Protein AF-A0A0B8PE26-F1 (afdb_monomer_lite)

Structure (mmCIF, N/CA/C/O backbone):
data_AF-A0A0B8PE26-F1
#
_entry.id   AF-A0A0B8PE26-F1
#
loop_
_atom_site.group_PDB
_atom_site.id
_atom_site.type_symbol
_atom_site.label_atom_id
_atom_site.label_alt_id
_atom_site.label_comp_id
_atom_site.label_asym_id
_atom_site.label_entity_id
_atom_site.label_seq_id
_atom_site.pdbx_PDB_ins_code
_atom_site.Cartn_x
_atom_site.Cartn_y
_atom_site.Cartn_z
_atom_site.occupancy
_atom_site.B_iso_or_equiv
_atom_site.auth_seq_id
_atom_site.auth_comp_id
_atom_site.auth_asym_id
_atom_site.auth_atom_id
_atom_site.pdbx_PDB_model_num
ATOM 1 N N . MET A 1 1 ? 0.295 -10.774 11.334 1.00 37.47 1 MET A N 1
ATOM 2 C CA . MET A 1 1 ? -0.210 -10.475 9.974 1.00 37.47 1 MET A CA 1
ATOM 3 C C . MET A 1 1 ? 0.026 -9.017 9.559 1.00 37.47 1 MET A C 1
ATOM 5 O O . MET A 1 1 ? 0.666 -8.807 8.541 1.00 37.47 1 MET A O 1
ATOM 9 N N . ALA A 1 2 ? -0.403 -8.013 10.343 1.00 40.78 2 ALA A N 1
ATOM 10 C CA . ALA A 1 2 ? -0.316 -6.591 9.957 1.00 40.78 2 ALA A CA 1
ATOM 11 C C . ALA A 1 2 ? 1.105 -6.080 9.627 1.00 40.78 2 ALA A C 1
ATOM 13 O O . ALA A 1 2 ? 1.274 -5.349 8.658 1.00 40.78 2 ALA A O 1
ATOM 14 N N . ALA A 1 3 ? 2.133 -6.503 10.375 1.00 38.72 3 ALA A N 1
ATOM 15 C CA . ALA A 1 3 ? 3.520 -6.103 10.101 1.00 38.72 3 ALA A CA 1
ATOM 16 C C . ALA A 1 3 ? 4.079 -6.706 8.795 1.00 38.72 3 ALA A C 1
ATOM 18 O O . ALA A 1 3 ? 4.801 -6.031 8.072 1.00 38.72 3 ALA A O 1
ATOM 19 N N . ALA A 1 4 ? 3.698 -7.943 8.457 1.00 42.78 4 ALA A N 1
ATOM 20 C CA . ALA A 1 4 ? 4.126 -8.605 7.222 1.00 42.78 4 ALA A CA 1
ATOM 21 C C . ALA A 1 4 ? 3.428 -8.021 5.980 1.00 42.78 4 ALA A C 1
ATOM 23 O O . ALA A 1 4 ? 4.049 -7.890 4.935 1.00 42.78 4 ALA A O 1
ATOM 24 N N . ALA A 1 5 ? 2.167 -7.593 6.108 1.00 49.47 5 ALA A N 1
ATOM 25 C CA . ALA A 1 5 ? 1.453 -6.890 5.038 1.00 49.47 5 ALA A CA 1
ATOM 26 C C . ALA A 1 5 ? 2.001 -5.472 4.775 1.00 49.47 5 ALA A C 1
ATOM 28 O O . ALA A 1 5 ? 1.806 -4.931 3.691 1.00 49.47 5 ALA A O 1
ATOM 29 N N . ALA A 1 6 ? 2.688 -4.870 5.754 1.00 46.31 6 ALA A N 1
ATOM 30 C CA . ALA A 1 6 ? 3.278 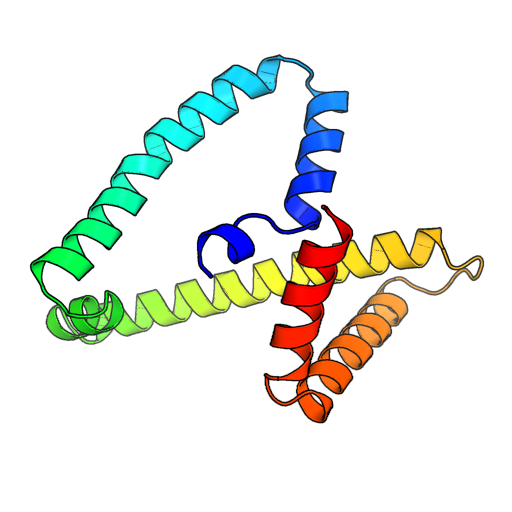-3.537 5.633 1.00 46.31 6 ALA A CA 1
ATOM 31 C C . ALA A 1 6 ? 4.650 -3.530 4.928 1.00 46.31 6 ALA A C 1
ATOM 33 O O . ALA A 1 6 ? 5.082 -2.475 4.467 1.00 46.31 6 ALA A O 1
ATOM 34 N N . VAL A 1 7 ? 5.323 -4.683 4.821 1.00 51.09 7 VAL A N 1
ATOM 35 C CA . VAL A 1 7 ? 6.623 -4.831 4.146 1.00 51.09 7 VAL A CA 1
ATOM 36 C C . VAL A 1 7 ? 6.431 -5.663 2.877 1.00 51.09 7 VAL A C 1
ATOM 38 O O . VAL A 1 7 ? 6.677 -6.864 2.845 1.00 51.09 7 VAL A O 1
ATOM 41 N N . GLY A 1 8 ? 5.939 -5.018 1.818 1.00 58.16 8 GLY A N 1
ATOM 42 C CA . GLY A 1 8 ? 5.870 -5.613 0.480 1.00 58.16 8 GLY A CA 1
ATOM 43 C C . GLY A 1 8 ? 7.197 -5.483 -0.277 1.00 58.16 8 GLY A C 1
ATOM 44 O O . GLY A 1 8 ? 7.914 -4.495 -0.113 1.00 58.16 8 GLY A O 1
ATOM 45 N N . GLY A 1 9 ? 7.510 -6.436 -1.163 1.00 60.75 9 GLY A N 1
ATOM 46 C CA . GLY A 1 9 ? 8.722 -6.392 -2.001 1.00 60.75 9 GLY A CA 1
ATOM 47 C C . GLY A 1 9 ? 8.830 -5.136 -2.884 1.00 60.75 9 GLY A C 1
ATOM 48 O O . GLY A 1 9 ? 9.930 -4.648 -3.134 1.00 60.75 9 GLY A O 1
ATOM 49 N N . SER A 1 10 ? 7.695 -4.547 -3.273 1.00 69.88 10 SER A N 1
ATOM 50 C CA . SER A 1 10 ? 7.633 -3.265 -3.988 1.00 69.88 10 SER A CA 1
ATOM 51 C C . SER A 1 10 ? 8.190 -2.099 -3.164 1.00 69.88 10 SER A C 1
ATOM 53 O O . SER A 1 10 ? 8.919 -1.265 -3.696 1.00 69.88 10 SER A O 1
ATOM 55 N N . HIS A 1 11 ? 7.913 -2.058 -1.857 1.00 71.94 11 HIS A N 1
ATOM 56 C CA . HIS A 1 11 ? 8.445 -1.032 -0.958 1.00 71.94 11 HIS A CA 1
ATOM 57 C C . HIS A 1 11 ? 9.953 -1.176 -0.754 1.00 71.94 11 HIS A C 1
ATOM 59 O O . HIS A 1 11 ? 10.644 -0.165 -0.658 1.00 71.94 11 HIS A O 1
ATOM 65 N N . LEU A 1 12 ? 10.474 -2.407 -0.741 1.00 67.62 12 LEU A N 1
ATOM 66 C CA . LEU A 1 12 ? 11.911 -2.657 -0.619 1.00 67.62 12 LEU A CA 1
ATOM 67 C C . LEU A 1 12 ? 12.674 -2.146 -1.846 1.00 67.62 12 LEU A C 1
ATOM 69 O O . LEU A 1 12 ? 13.624 -1.383 -1.693 1.00 67.62 12 LEU A O 1
ATOM 73 N N . VAL A 1 13 ? 12.223 -2.481 -3.059 1.00 71.31 13 VAL A N 1
ATOM 74 C CA . VAL A 1 13 ? 12.878 -2.015 -4.296 1.00 71.31 13 VAL A CA 1
ATOM 75 C C . VAL A 1 13 ? 12.689 -0.511 -4.515 1.00 71.31 13 VAL A C 1
ATOM 77 O O . VAL A 1 13 ? 13.609 0.175 -4.959 1.00 71.31 13 VAL A O 1
ATOM 80 N N . ALA A 1 14 ? 11.528 0.043 -4.155 1.00 74.38 14 ALA A N 1
ATOM 81 C CA . ALA A 1 14 ? 11.327 1.489 -4.180 1.00 74.38 14 ALA A CA 1
ATOM 82 C C . ALA A 1 14 ? 12.245 2.212 -3.177 1.00 74.38 14 ALA A C 1
ATOM 84 O O . ALA A 1 14 ? 12.811 3.250 -3.515 1.00 74.38 14 ALA A O 1
ATOM 85 N N . SER A 1 15 ? 12.441 1.655 -1.976 1.00 71.50 15 SER A N 1
ATOM 86 C CA . SER A 1 15 ? 13.312 2.234 -0.948 1.00 71.50 15 SER A CA 1
ATOM 87 C C . SER A 1 15 ? 14.787 2.202 -1.349 1.00 71.50 15 SER A C 1
ATOM 89 O O . SER A 1 15 ? 15.492 3.181 -1.112 1.00 71.50 15 SER A O 1
ATOM 91 N N . THR A 1 16 ? 15.270 1.125 -1.978 1.00 79.31 16 THR A N 1
ATOM 92 C CA . THR A 1 16 ? 16.664 1.050 -2.453 1.00 79.31 16 THR A CA 1
ATOM 93 C C . THR A 1 16 ? 16.908 1.989 -3.629 1.00 79.31 16 THR A C 1
ATOM 95 O O . THR A 1 16 ? 17.901 2.715 -3.633 1.00 79.31 16 THR A O 1
ATOM 98 N N . LYS A 1 17 ? 15.971 2.063 -4.586 1.00 77.94 17 LYS A N 1
ATOM 99 C CA . LYS A 1 17 ? 16.030 3.031 -5.690 1.00 77.94 17 LYS A CA 1
ATOM 100 C C . LYS A 1 17 ? 16.022 4.472 -5.173 1.00 77.94 17 LYS A C 1
ATOM 102 O O . LYS A 1 17 ? 16.821 5.286 -5.623 1.00 77.94 17 LYS A O 1
ATOM 107 N N . ALA A 1 18 ? 15.150 4.791 -4.218 1.00 77.12 18 ALA A N 1
ATOM 108 C CA . ALA A 1 18 ? 15.089 6.124 -3.629 1.00 77.12 18 ALA A CA 1
ATOM 109 C C . ALA A 1 18 ? 16.363 6.462 -2.833 1.00 77.12 18 ALA A C 1
ATOM 111 O O . ALA A 1 18 ? 16.858 7.579 -2.941 1.00 77.12 18 ALA A O 1
ATOM 112 N N . GLY A 1 19 ? 16.942 5.498 -2.109 1.00 79.06 19 GLY A N 1
ATOM 113 C CA . GLY A 1 19 ? 18.231 5.664 -1.432 1.00 79.06 19 GLY A CA 1
ATOM 114 C C . GLY A 1 19 ? 19.399 5.895 -2.399 1.00 79.06 19 GLY A C 1
ATOM 115 O O . GLY A 1 19 ? 20.267 6.710 -2.113 1.00 79.06 19 GLY A O 1
ATOM 116 N N . ALA A 1 20 ? 19.398 5.251 -3.570 1.00 80.94 20 ALA A N 1
ATOM 117 C CA . ALA A 1 20 ? 20.416 5.475 -4.598 1.00 80.94 20 ALA A CA 1
ATOM 118 C C . ALA A 1 20 ? 20.290 6.852 -5.279 1.00 80.94 20 ALA A C 1
ATOM 120 O O . ALA A 1 20 ? 21.301 7.466 -5.603 1.00 80.94 20 ALA A O 1
ATOM 121 N N . ILE A 1 21 ? 19.062 7.341 -5.491 1.00 83.62 21 ILE A N 1
ATOM 122 C CA . ILE A 1 21 ? 18.806 8.618 -6.182 1.00 83.62 21 ILE A CA 1
ATOM 123 C C . ILE A 1 21 ? 18.955 9.823 -5.240 1.00 83.62 21 ILE A C 1
ATOM 125 O O . ILE A 1 21 ? 19.500 10.846 -5.640 1.00 83.62 21 ILE A O 1
ATOM 129 N N . TYR A 1 22 ? 18.471 9.718 -3.999 1.00 80.12 22 TYR A N 1
ATOM 130 C CA . TYR A 1 22 ? 18.368 10.843 -3.057 1.00 80.12 22 TYR A CA 1
ATOM 131 C C . TYR A 1 22 ? 19.305 10.727 -1.841 1.00 80.12 22 TYR A C 1
ATOM 133 O O . TYR A 1 22 ? 19.359 11.633 -1.004 1.00 80.12 22 TYR A O 1
ATOM 141 N N . GLY A 1 23 ? 20.038 9.617 -1.704 1.00 82.44 23 GLY A N 1
ATOM 142 C CA . GLY A 1 23 ? 20.994 9.403 -0.619 1.00 82.44 23 GLY A CA 1
ATOM 143 C C . GLY A 1 23 ? 20.376 9.575 0.772 1.00 82.44 23 GLY A C 1
ATOM 144 O O . GLY A 1 23 ? 19.301 9.058 1.079 1.00 82.44 23 GLY A O 1
ATOM 145 N N . TRP A 1 24 ? 21.059 10.343 1.623 1.00 81.06 24 TRP A N 1
ATOM 146 C CA . TRP A 1 24 ? 20.665 10.593 3.014 1.00 81.06 24 TRP A CA 1
ATOM 147 C C . TRP A 1 24 ? 19.576 11.656 3.191 1.00 81.06 24 TRP A C 1
ATOM 149 O O . TRP A 1 24 ? 19.025 11.784 4.284 1.00 81.06 24 TRP A O 1
ATOM 159 N N . GLN A 1 25 ? 19.216 12.399 2.140 1.00 80.38 25 GLN A N 1
ATOM 160 C CA . GLN A 1 25 ? 18.205 13.461 2.231 1.00 80.38 25 GLN A CA 1
ATOM 161 C C . GLN A 1 25 ? 16.823 12.902 2.599 1.00 80.38 25 GLN A C 1
ATOM 163 O O . GLN A 1 25 ? 16.050 13.546 3.307 1.00 80.38 25 GLN A O 1
ATOM 168 N N . LEU A 1 26 ? 16.530 11.666 2.182 1.00 79.56 26 LEU A N 1
ATOM 169 C CA . LEU A 1 26 ? 15.276 10.996 2.511 1.00 79.56 26 LEU A CA 1
ATOM 170 C C . LEU A 1 26 ? 15.199 10.518 3.968 1.00 79.56 26 LEU A C 1
ATOM 172 O O . LEU A 1 26 ? 14.096 10.279 4.449 1.00 79.56 26 LEU A O 1
ATOM 176 N N . ALA A 1 27 ? 16.317 10.389 4.691 1.00 82.50 27 ALA A N 1
ATOM 177 C CA . ALA A 1 27 ? 16.315 9.839 6.050 1.00 82.50 27 ALA A CA 1
ATOM 178 C C . ALA A 1 27 ? 15.495 10.706 7.022 1.00 82.50 27 ALA A C 1
ATOM 180 O O . ALA A 1 27 ? 14.651 10.195 7.762 1.00 82.50 27 ALA A O 1
ATOM 181 N N . ALA A 1 28 ? 15.678 12.029 6.961 1.00 83.88 28 ALA A N 1
ATOM 182 C CA . ALA A 1 28 ? 14.899 12.975 7.757 1.00 83.88 28 ALA A CA 1
ATOM 183 C C . ALA A 1 28 ? 13.409 12.956 7.373 1.00 83.88 28 ALA A C 1
ATOM 185 O O . ALA A 1 28 ? 12.539 12.965 8.245 1.00 83.88 28 ALA A O 1
ATOM 186 N N . LEU A 1 29 ? 13.105 12.856 6.073 1.00 85.88 29 LEU A N 1
ATOM 187 C CA . LEU A 1 29 ? 11.732 12.764 5.576 1.00 85.88 29 LEU A CA 1
ATOM 188 C C . LEU A 1 29 ? 11.045 11.470 6.039 1.00 85.88 29 LEU A C 1
ATOM 190 O O . LEU A 1 29 ? 9.892 11.507 6.458 1.00 85.88 29 LEU A O 1
ATOM 194 N N . ILE A 1 30 ? 11.750 10.335 6.021 1.00 84.12 30 ILE A N 1
ATOM 195 C CA . ILE A 1 30 ? 11.242 9.046 6.510 1.00 84.12 30 ILE A CA 1
ATOM 196 C C . ILE A 1 30 ? 10.904 9.139 8.001 1.00 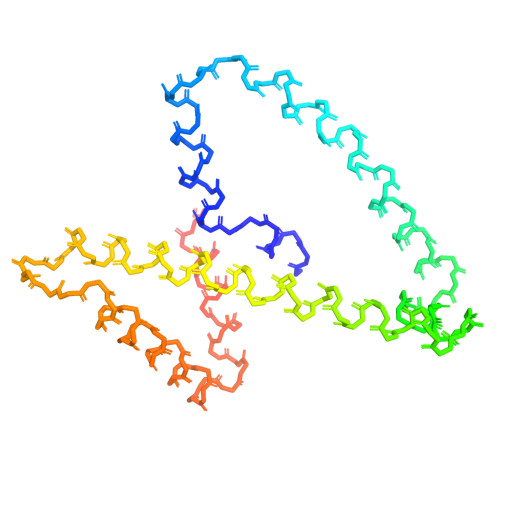84.12 30 ILE A C 1
ATOM 198 O O . ILE A 1 30 ? 9.827 8.692 8.401 1.00 84.12 30 ILE A O 1
ATOM 202 N N . LEU A 1 31 ? 11.778 9.732 8.822 1.00 85.75 31 LEU A N 1
ATOM 203 C CA . LEU A 1 31 ? 11.505 9.942 10.249 1.00 85.75 31 LEU A CA 1
ATOM 204 C C . LEU A 1 31 ? 10.267 10.816 10.463 1.00 85.75 31 LEU A C 1
ATOM 206 O O . LEU A 1 31 ? 9.386 10.457 11.243 1.00 85.75 31 LEU A O 1
ATOM 210 N N . LEU A 1 32 ? 10.165 11.920 9.725 1.00 86.69 32 LEU A N 1
ATOM 211 C CA . LEU A 1 32 ? 9.050 12.859 9.820 1.00 86.69 32 LEU A CA 1
ATOM 212 C C . LEU A 1 32 ? 7.719 12.216 9.398 1.00 86.69 32 LEU A C 1
ATOM 214 O O . LEU A 1 32 ? 6.721 12.326 10.109 1.00 86.69 32 LEU A O 1
ATOM 218 N N . VAL A 1 33 ? 7.701 11.469 8.292 1.00 86.44 33 VAL A N 1
ATOM 219 C CA . VAL A 1 33 ? 6.511 10.732 7.839 1.00 86.44 33 VAL A CA 1
ATOM 220 C C . VAL A 1 33 ? 6.100 9.672 8.860 1.00 86.44 33 VAL A C 1
ATOM 222 O O . VAL A 1 33 ? 4.912 9.537 9.147 1.00 86.44 33 VAL A O 1
ATOM 225 N N . ASN A 1 34 ? 7.052 8.941 9.450 1.00 84.38 34 ASN A N 1
ATOM 226 C CA . ASN A 1 34 ? 6.741 7.962 10.493 1.00 84.38 34 ASN A CA 1
ATOM 227 C C . ASN A 1 34 ? 6.181 8.629 11.755 1.00 84.38 34 ASN A C 1
ATOM 229 O O . ASN A 1 34 ? 5.216 8.117 12.324 1.00 84.38 34 ASN A O 1
ATOM 233 N N . LEU A 1 35 ? 6.716 9.789 12.148 1.00 87.69 35 LEU A N 1
ATOM 234 C CA . LEU A 1 35 ? 6.225 10.558 13.291 1.00 87.69 35 LEU A CA 1
ATOM 235 C C . LEU A 1 35 ? 4.773 11.008 13.089 1.00 87.69 35 LEU A C 1
ATOM 237 O O . LEU A 1 35 ? 3.952 10.822 13.983 1.00 87.69 35 LEU A O 1
ATOM 241 N N . PHE A 1 36 ? 4.433 11.530 11.907 1.00 86.12 36 PHE A N 1
ATOM 242 C CA . PHE A 1 36 ? 3.058 11.936 11.597 1.00 86.12 36 PHE A CA 1
ATOM 243 C C . PHE A 1 36 ? 2.108 10.759 11.401 1.00 86.12 36 PHE A C 1
ATOM 245 O O . PHE A 1 36 ? 0.925 10.868 11.707 1.00 86.12 36 PHE A O 1
ATOM 252 N N . LYS A 1 37 ? 2.605 9.618 10.922 1.00 81.94 37 LYS A N 1
ATOM 253 C CA . LYS A 1 37 ? 1.803 8.411 10.711 1.00 81.94 37 LYS A CA 1
ATOM 254 C C . LYS A 1 37 ? 1.448 7.730 12.033 1.00 81.94 37 LYS A C 1
ATOM 256 O O . LYS A 1 37 ? 0.315 7.286 12.211 1.00 81.94 37 LYS A O 1
ATOM 261 N N . TYR A 1 38 ? 2.388 7.680 12.973 1.00 84.88 38 TYR A N 1
ATOM 262 C CA . TYR A 1 38 ? 2.232 7.014 14.265 1.00 84.88 38 TYR A CA 1
ATOM 263 C C . TYR A 1 38 ? 0.941 7.354 15.042 1.00 84.88 38 TYR A C 1
ATOM 265 O O . TYR A 1 38 ? 0.269 6.410 15.465 1.00 84.88 38 TYR A O 1
ATOM 273 N N . PRO A 1 39 ? 0.519 8.625 15.220 1.00 83.31 39 PRO A N 1
A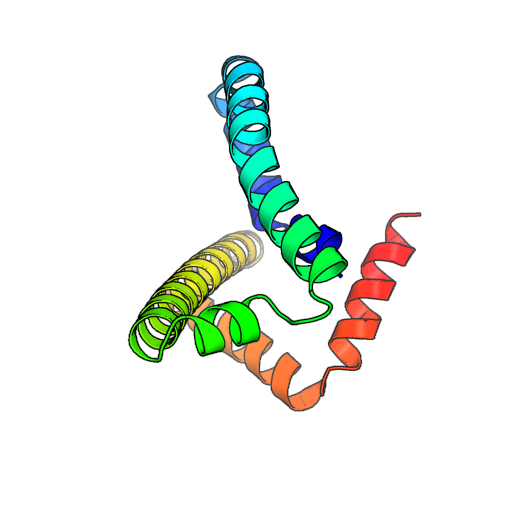TOM 274 C CA . PRO A 1 39 ? -0.702 8.944 15.962 1.00 83.31 39 PRO A CA 1
ATOM 275 C C . PRO A 1 39 ? -1.965 8.345 15.334 1.00 83.31 39 PRO A C 1
ATOM 277 O O . PRO A 1 39 ? -2.827 7.872 16.071 1.00 83.31 39 PRO A O 1
ATOM 280 N N . PHE A 1 40 ? -2.066 8.283 14.001 1.00 81.62 40 PHE A N 1
ATOM 281 C CA . PHE A 1 40 ? -3.217 7.673 13.324 1.00 81.62 40 PHE A CA 1
ATOM 282 C C . PHE A 1 40 ? -3.281 6.159 13.560 1.00 81.62 40 PHE A C 1
ATOM 284 O O . PHE A 1 40 ? -4.351 5.618 13.841 1.00 81.62 40 PHE A O 1
ATOM 291 N N . PHE A 1 41 ? -2.132 5.476 13.524 1.00 81.12 41 PHE A N 1
ATOM 292 C CA . PHE A 1 41 ? -2.058 4.048 13.856 1.00 81.12 41 PHE A CA 1
ATOM 293 C C . PHE A 1 41 ? -2.388 3.802 15.326 1.00 81.12 41 PHE A C 1
ATOM 295 O O . PHE A 1 41 ? -3.177 2.911 15.643 1.00 81.12 41 PHE A O 1
ATOM 302 N N . LYS A 1 42 ? -1.831 4.623 16.223 1.00 82.25 42 LYS A N 1
ATOM 303 C CA . LYS A 1 42 ? -2.086 4.534 17.659 1.00 82.25 42 LYS A CA 1
ATOM 304 C C . LYS A 1 42 ? -3.568 4.743 17.971 1.00 82.25 42 LYS A C 1
ATOM 306 O O . LYS A 1 42 ? -4.128 3.940 18.707 1.00 82.25 42 LYS A O 1
ATOM 311 N N . ALA A 1 43 ? -4.218 5.748 17.382 1.00 81.44 43 ALA A N 1
ATOM 312 C CA . ALA A 1 43 ? -5.642 6.009 17.583 1.00 81.44 43 ALA A CA 1
ATOM 313 C C . ALA A 1 43 ? -6.521 4.825 17.139 1.00 81.44 43 ALA A C 1
ATOM 315 O O . ALA A 1 43 ? -7.410 4.414 17.882 1.00 81.44 43 ALA A O 1
ATOM 316 N N . GLY A 1 44 ? -6.235 4.217 15.981 1.00 77.12 44 GLY A N 1
ATOM 317 C CA . GLY A 1 44 ? -6.967 3.037 15.504 1.00 77.12 44 GLY A CA 1
ATOM 318 C C . GLY A 1 44 ? -6.789 1.805 16.404 1.00 77.12 44 GLY A C 1
ATOM 319 O O . GLY A 1 44 ? -7.757 1.112 16.731 1.00 77.12 44 GLY A O 1
ATOM 320 N N . VAL A 1 45 ? -5.561 1.554 16.869 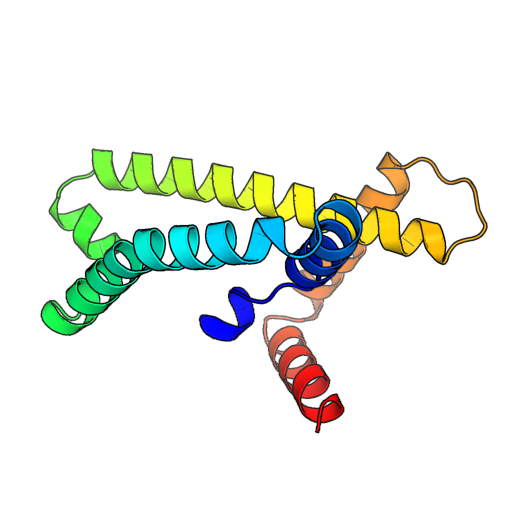1.00 79.00 45 VAL A N 1
ATOM 321 C CA . VAL A 1 45 ? -5.277 0.450 17.801 1.00 79.00 45 VAL A CA 1
ATOM 322 C C . VAL A 1 45 ? -5.940 0.700 19.157 1.00 79.00 45 VAL A C 1
ATOM 324 O O . VAL A 1 45 ? -6.618 -0.185 19.674 1.00 79.00 45 VAL A O 1
ATOM 327 N N . GLN A 1 46 ? -5.813 1.908 19.714 1.00 81.19 46 GLN A N 1
ATOM 328 C CA . GLN A 1 46 ? -6.431 2.269 20.993 1.00 81.19 46 GLN A CA 1
ATOM 329 C C . GLN A 1 46 ? -7.959 2.201 20.940 1.00 81.19 46 GLN A C 1
ATOM 331 O O . GLN A 1 46 ? -8.567 1.736 21.901 1.00 81.19 46 GLN A O 1
ATOM 336 N N . TYR A 1 47 ? -8.578 2.584 19.819 1.00 79.81 47 TYR A N 1
ATOM 337 C CA . TYR A 1 47 ? -10.017 2.428 19.619 1.00 79.81 47 TYR A CA 1
ATOM 338 C C . TYR A 1 47 ? -10.442 0.958 19.706 1.00 79.81 47 TYR A C 1
ATOM 340 O O . TYR A 1 47 ? -11.359 0.623 20.454 1.00 79.81 47 TYR A O 1
ATOM 348 N N . THR A 1 48 ? -9.741 0.070 18.998 1.00 78.81 48 THR A N 1
ATOM 349 C CA . THR A 1 48 ? -10.065 -1.367 18.963 1.00 78.81 48 THR A CA 1
ATOM 350 C C . THR A 1 48 ? -9.852 -2.025 20.331 1.00 78.81 48 THR A C 1
ATOM 352 O O . THR A 1 48 ? -10.682 -2.813 20.776 1.00 78.81 48 THR A O 1
ATOM 355 N N . VAL A 1 49 ? -8.775 -1.662 21.037 1.00 78.44 49 VAL A N 1
ATOM 356 C CA . VAL A 1 49 ? -8.472 -2.177 22.385 1.00 78.44 49 VAL A CA 1
ATOM 357 C C . VAL A 1 49 ? -9.471 -1.663 23.427 1.00 78.44 49 VAL A C 1
ATOM 359 O O . VAL A 1 49 ? -9.913 -2.434 24.275 1.00 78.44 49 VAL A O 1
ATOM 362 N N . GLY A 1 50 ? -9.856 -0.384 23.359 1.00 79.56 50 GLY A N 1
ATOM 363 C CA . GLY A 1 50 ? -10.767 0.238 24.324 1.00 79.56 50 GLY A CA 1
ATOM 364 C C . GLY A 1 50 ? -12.240 -0.128 24.126 1.00 79.56 50 GLY A C 1
ATOM 365 O O . GLY A 1 50 ? -12.970 -0.259 25.102 1.00 79.56 50 GLY A O 1
ATOM 366 N N . THR A 1 51 ? -12.687 -0.322 22.881 1.00 78.75 51 THR A N 1
ATOM 367 C CA . THR A 1 51 ? -14.101 -0.616 22.567 1.00 78.75 51 THR A CA 1
ATOM 368 C C . THR A 1 51 ? -14.385 -2.096 22.323 1.00 78.75 51 THR A C 1
ATOM 370 O O . THR A 1 51 ? -15.550 -2.489 22.305 1.00 78.75 51 THR A O 1
ATOM 373 N N . LYS A 1 52 ? -13.342 -2.917 22.117 1.00 79.69 52 LYS A N 1
ATOM 374 C CA . LYS A 1 52 ? -13.420 -4.318 21.657 1.00 79.69 52 LYS A CA 1
ATOM 375 C C . LYS A 1 52 ? -14.213 -4.515 20.355 1.00 79.69 52 LYS A C 1
ATOM 377 O O . LYS A 1 52 ? -14.534 -5.645 20.005 1.00 79.69 52 LYS A O 1
ATOM 382 N N . THR A 1 53 ? -14.514 -3.436 19.634 1.00 78.69 53 THR A N 1
ATOM 383 C CA . THR A 1 53 ? -15.212 -3.463 18.344 1.00 78.69 53 THR A CA 1
ATOM 384 C C . THR A 1 53 ? -14.255 -3.125 17.215 1.00 78.69 53 THR A C 1
ATOM 386 O O . THR A 1 53 ? -13.296 -2.374 17.409 1.00 78.69 53 THR A O 1
ATOM 389 N N . SER A 1 54 ? -14.507 -3.674 16.027 1.00 77.31 54 SER A N 1
ATOM 390 C CA . SER A 1 54 ? -13.713 -3.343 14.846 1.00 77.31 54 SER A CA 1
ATOM 391 C C . SER A 1 54 ? -13.885 -1.866 14.457 1.00 77.31 54 SER A C 1
ATOM 393 O O . SER A 1 54 ? -14.923 -1.258 14.725 1.00 77.31 54 SER A O 1
ATOM 395 N N . LEU A 1 55 ? -12.892 -1.271 13.779 1.00 76.62 55 LEU A N 1
ATOM 396 C CA . LEU A 1 55 ? -13.020 0.096 13.242 1.00 76.62 55 LEU A CA 1
ATOM 397 C C . LEU A 1 55 ? -14.245 0.237 12.325 1.00 76.62 55 LEU A C 1
ATOM 399 O O . LEU A 1 55 ? -14.909 1.269 12.341 1.00 76.62 55 LEU A O 1
ATOM 403 N N . VAL A 1 56 ? -14.561 -0.810 11.557 1.00 78.25 56 VAL A N 1
ATOM 404 C CA . VAL A 1 56 ? -15.720 -0.847 10.654 1.00 78.25 56 VAL A CA 1
ATOM 405 C C . VAL A 1 56 ? -17.028 -0.807 11.446 1.00 78.25 56 VAL A C 1
ATOM 407 O O . VAL A 1 56 ? -17.910 -0.023 11.114 1.00 78.25 56 VAL A O 1
ATOM 410 N N . GLU A 1 57 ? -17.147 -1.561 12.541 1.00 76.50 57 GLU A N 1
ATOM 411 C CA . GLU A 1 57 ? -18.300 -1.438 13.448 1.00 76.50 57 GLU A CA 1
ATOM 412 C C . GLU A 1 57 ? -18.368 -0.074 14.133 1.00 76.50 57 GLU A C 1
ATOM 414 O O . GLU A 1 57 ? -19.459 0.449 14.357 1.00 76.50 57 GLU A O 1
ATOM 419 N N . GLY A 1 58 ? -17.219 0.539 14.414 1.00 76.94 58 GLY A N 1
ATOM 420 C CA . GLY A 1 58 ? -17.153 1.916 14.890 1.00 76.94 58 GLY A CA 1
ATOM 421 C C . GLY A 1 58 ? -17.750 2.915 13.900 1.00 76.94 58 GLY A C 1
ATOM 422 O O . GLY A 1 58 ? -18.589 3.734 14.276 1.00 76.94 58 GLY A O 1
ATOM 423 N N . TYR A 1 59 ? -17.397 2.800 12.616 1.00 77.56 59 TYR A N 1
ATOM 424 C CA . TYR A 1 59 ? -18.002 3.601 11.548 1.00 77.56 59 TYR A CA 1
ATOM 425 C C . TYR A 1 59 ? -19.491 3.294 11.355 1.00 77.56 59 TYR A C 1
ATOM 427 O O . TYR A 1 59 ? -20.272 4.210 11.102 1.00 77.56 59 TYR A O 1
ATOM 435 N N . ALA A 1 60 ? -19.912 2.039 11.543 1.00 77.00 60 ALA A N 1
ATOM 436 C CA . ALA A 1 60 ? -21.321 1.653 11.481 1.00 77.00 60 ALA A CA 1
ATOM 437 C C . ALA A 1 60 ? -22.165 2.349 12.559 1.00 77.00 60 ALA A C 1
ATOM 439 O O . ALA A 1 60 ? -23.285 2.773 12.274 1.00 77.00 60 ALA A O 1
ATOM 440 N N . LYS A 1 61 ? -21.612 2.517 13.768 1.00 77.31 61 LYS A N 1
ATOM 441 C CA . LYS A 1 61 ? -22.255 3.244 14.876 1.00 77.31 61 LYS A CA 1
ATOM 442 C C . LYS A 1 61 ? -22.330 4.757 14.643 1.00 77.31 61 LYS A C 1
ATOM 444 O O . LYS A 1 61 ? -23.253 5.387 15.144 1.00 77.31 61 LYS A O 1
ATOM 449 N N . LEU A 1 62 ? -21.393 5.330 13.883 1.00 76.81 62 LEU A N 1
ATOM 450 C CA . LEU A 1 62 ? -21.399 6.751 13.502 1.00 76.81 62 LEU A CA 1
ATOM 451 C C . LEU A 1 62 ? -22.416 7.065 12.390 1.00 76.81 62 LEU A C 1
ATOM 453 O O . LEU A 1 62 ? -22.908 8.187 12.301 1.00 76.81 62 LEU A O 1
ATOM 457 N N . GLY A 1 63 ? -22.736 6.079 11.546 1.00 80.94 63 GLY A N 1
ATOM 458 C CA . GLY A 1 63 ? -23.801 6.157 10.548 1.00 80.94 63 GLY A CA 1
ATOM 459 C C . GLY A 1 63 ? -23.435 5.541 9.195 1.00 80.94 63 GLY A C 1
ATOM 460 O O . GLY A 1 63 ? -22.271 5.437 8.809 1.00 80.94 63 GLY A O 1
ATOM 461 N N . ARG A 1 64 ? -24.468 5.193 8.416 1.00 77.38 64 ARG A N 1
ATOM 462 C CA . ARG A 1 64 ? -24.344 4.623 7.060 1.00 77.38 64 ARG A CA 1
ATOM 463 C C . ARG A 1 64 ? -23.478 5.426 6.068 1.00 77.38 64 ARG A C 1
ATOM 465 O O . ARG A 1 64 ? -22.747 4.769 5.328 1.00 77.38 64 ARG A O 1
ATOM 472 N N . PRO A 1 65 ? -23.483 6.778 6.016 1.00 82.38 65 PRO A N 1
ATOM 473 C CA . PRO A 1 65 ? -22.653 7.492 5.037 1.00 82.38 65 PRO A CA 1
ATOM 474 C C . PRO A 1 65 ? -21.146 7.304 5.272 1.00 82.38 65 PRO A C 1
ATOM 476 O O . PRO A 1 65 ? -20.391 7.191 4.309 1.00 82.38 65 PRO A O 1
ATOM 479 N N . TYR A 1 66 ? -20.698 7.183 6.527 1.00 81.25 66 TYR A N 1
ATOM 480 C CA . TYR A 1 66 ? -19.279 6.990 6.850 1.00 81.25 66 TYR A CA 1
ATOM 481 C C . TYR A 1 66 ? -18.754 5.623 6.397 1.00 81.25 66 TYR A C 1
ATOM 483 O O . TYR A 1 66 ? -17.630 5.526 5.909 1.00 81.25 66 TYR A O 1
ATOM 491 N N . LEU A 1 67 ? -19.587 4.580 6.485 1.00 82.19 67 LEU A N 1
ATOM 492 C CA . LEU A 1 67 ? -19.261 3.253 5.959 1.00 82.19 67 LEU A CA 1
ATOM 493 C C . LEU A 1 67 ? -19.103 3.252 4.438 1.00 82.19 67 LEU A C 1
ATOM 495 O O . LEU A 1 67 ? -18.182 2.625 3.922 1.00 82.19 67 LEU A O 1
ATOM 499 N N . VAL A 1 68 ? -19.985 3.953 3.723 1.00 84.06 68 VAL A N 1
ATOM 500 C CA . VAL A 1 68 ? -19.934 4.023 2.255 1.00 84.06 68 VAL A CA 1
ATOM 501 C C . VAL A 1 68 ? -18.672 4.748 1.795 1.00 84.06 68 VAL A C 1
ATOM 503 O O . VAL A 1 68 ? -17.978 4.254 0.910 1.00 84.06 68 VAL A O 1
ATOM 506 N N . VAL A 1 69 ? -18.324 5.870 2.432 1.00 87.06 69 VAL A N 1
ATOM 507 C CA . VAL A 1 69 ? -17.078 6.595 2.138 1.00 87.06 69 VAL A CA 1
ATOM 508 C C . VAL A 1 69 ? -15.857 5.725 2.440 1.00 87.06 69 VAL A C 1
ATOM 510 O O . VAL A 1 69 ? -14.959 5.626 1.606 1.00 87.06 69 VAL A O 1
ATOM 513 N N . PHE A 1 70 ? -15.835 5.040 3.587 1.00 85.12 70 PHE A N 1
ATOM 514 C CA . PHE A 1 70 ? -14.759 4.110 3.932 1.00 85.12 70 PHE A CA 1
ATOM 515 C C . PHE A 1 70 ? -14.614 2.983 2.899 1.00 85.12 70 PHE A C 1
ATOM 517 O O . PHE A 1 70 ? -13.500 2.681 2.468 1.00 85.12 70 PHE A O 1
ATOM 524 N N . ALA A 1 71 ? -15.727 2.385 2.470 1.00 85.00 71 ALA A N 1
ATOM 525 C CA . ALA A 1 71 ? -15.733 1.323 1.472 1.00 85.00 71 ALA A CA 1
ATOM 526 C C . ALA A 1 71 ? -15.226 1.823 0.111 1.00 85.00 71 ALA A C 1
ATOM 528 O O . ALA A 1 71 ? -14.360 1.185 -0.481 1.00 85.00 71 ALA A O 1
ATOM 529 N N . LEU A 1 72 ? -15.689 2.989 -0.351 1.00 89.62 72 LEU A N 1
ATOM 530 C CA . LEU A 1 72 ? -15.214 3.612 -1.591 1.00 89.62 72 LEU A CA 1
ATOM 531 C C . LEU A 1 72 ? -13.706 3.880 -1.555 1.00 89.62 72 LEU A C 1
ATOM 533 O O . LEU A 1 72 ? -12.986 3.460 -2.459 1.00 89.62 72 LEU A O 1
ATOM 537 N N . LEU A 1 73 ? -13.212 4.519 -0.492 1.00 87.19 73 LEU A N 1
ATOM 538 C CA . LEU A 1 73 ? -11.782 4.791 -0.323 1.00 87.19 73 LEU A CA 1
ATOM 539 C C . LEU A 1 73 ? -10.954 3.501 -0.257 1.00 87.19 73 LEU A C 1
ATOM 541 O O . LEU A 1 73 ? -9.853 3.444 -0.811 1.00 87.19 73 LEU A O 1
ATOM 545 N N . SER A 1 74 ? -11.493 2.459 0.379 1.00 85.12 74 SER A N 1
ATOM 546 C CA . SER A 1 74 ? -10.851 1.144 0.469 1.00 85.12 74 SER A CA 1
ATOM 547 C C . SER A 1 74 ? -10.781 0.450 -0.889 1.00 85.12 74 SER A C 1
ATOM 549 O O . SER A 1 74 ? -9.733 -0.089 -1.234 1.00 85.12 74 SER A O 1
ATOM 551 N N . VAL A 1 75 ? -11.851 0.501 -1.689 1.00 86.94 75 VAL A N 1
ATOM 552 C CA . VAL A 1 75 ? -11.874 -0.059 -3.050 1.00 86.94 75 VAL A CA 1
ATOM 553 C C . VAL A 1 75 ? -10.876 0.668 -3.943 1.00 86.94 75 VAL A C 1
ATOM 555 O O . VAL A 1 75 ? -10.073 0.018 -4.609 1.00 86.94 75 VAL A O 1
ATOM 558 N N . ILE A 1 76 ? -10.860 2.003 -3.915 1.00 89.56 76 ILE A N 1
ATOM 559 C CA . ILE A 1 76 ? -9.903 2.799 -4.695 1.00 89.56 76 ILE A CA 1
ATOM 560 C C . ILE A 1 76 ? -8.467 2.459 -4.276 1.00 89.56 76 ILE A C 1
ATOM 562 O O . ILE A 1 76 ? -7.636 2.161 -5.134 1.00 89.56 76 ILE A O 1
ATOM 566 N N . SER A 1 77 ? -8.178 2.423 -2.969 1.00 83.25 77 SER A N 1
ATOM 567 C CA . SER A 1 77 ? -6.855 2.022 -2.466 1.00 83.25 77 SER A CA 1
ATOM 568 C C . SER A 1 77 ? -6.469 0.615 -2.908 1.00 83.25 77 SER A C 1
ATOM 570 O O . SER A 1 77 ? -5.329 0.397 -3.314 1.00 83.25 77 SER A O 1
ATOM 572 N N . ALA A 1 78 ? -7.402 -0.338 -2.861 1.00 81.12 78 ALA A N 1
ATOM 573 C CA . ALA A 1 78 ? -7.152 -1.711 -3.277 1.00 81.12 78 ALA A CA 1
ATOM 574 C C . ALA A 1 78 ? -6.821 -1.796 -4.774 1.00 81.12 78 ALA A C 1
ATOM 576 O O . ALA A 1 78 ? -5.845 -2.446 -5.139 1.00 81.12 78 ALA A O 1
ATOM 577 N N . VAL A 1 79 ? -7.575 -1.103 -5.634 1.00 84.94 79 VAL A N 1
ATOM 578 C CA . VAL A 1 79 ? -7.326 -1.072 -7.085 1.00 84.94 79 VAL A CA 1
ATOM 579 C C . VAL A 1 79 ? -5.960 -0.461 -7.394 1.00 84.94 79 VAL A C 1
ATOM 581 O O . VAL A 1 79 ? -5.182 -1.058 -8.136 1.00 84.94 79 VAL A O 1
ATOM 584 N N . VAL A 1 80 ? -5.636 0.688 -6.792 1.00 84.94 80 VAL A N 1
ATOM 585 C CA . VAL A 1 80 ? -4.346 1.367 -7.001 1.00 84.94 80 VAL A CA 1
ATOM 586 C C . VAL A 1 80 ? -3.183 0.499 -6.520 1.00 84.94 80 VAL A C 1
ATOM 588 O O . VAL A 1 80 ? -2.194 0.346 -7.236 1.00 84.94 80 VAL A O 1
ATOM 591 N N . ASN A 1 81 ? -3.305 -0.116 -5.341 1.00 80.25 81 ASN A N 1
ATOM 592 C CA . ASN A 1 81 ? -2.267 -0.988 -4.799 1.00 80.25 81 ASN A CA 1
ATOM 593 C C . ASN A 1 81 ? -2.057 -2.239 -5.668 1.00 80.25 81 ASN A C 1
ATOM 595 O O . ASN A 1 81 ? -0.919 -2.601 -5.963 1.00 80.25 81 ASN A O 1
ATOM 599 N N . THR A 1 82 ? -3.142 -2.869 -6.129 1.00 78.94 82 THR A N 1
ATOM 600 C CA . THR A 1 82 ? -3.066 -4.023 -7.035 1.00 78.94 82 THR A CA 1
ATOM 601 C C . THR A 1 82 ? -2.438 -3.643 -8.371 1.00 78.94 82 THR A C 1
ATOM 603 O O . THR A 1 82 ? -1.558 -4.357 -8.843 1.00 78.94 82 THR A O 1
ATOM 606 N N . ALA A 1 83 ? -2.821 -2.510 -8.964 1.00 80.56 83 ALA A N 1
ATOM 607 C CA . ALA A 1 83 ? -2.240 -2.039 -10.219 1.00 80.56 83 ALA A CA 1
ATOM 608 C C . ALA A 1 83 ? -0.732 -1.770 -10.084 1.00 80.56 83 ALA A C 1
ATOM 610 O O . ALA A 1 83 ? 0.052 -2.229 -10.915 1.00 80.56 83 ALA A O 1
ATOM 611 N N . ALA A 1 84 ? -0.313 -1.095 -9.009 1.00 79.12 84 ALA A N 1
ATOM 612 C CA . ALA A 1 84 ? 1.095 -0.822 -8.740 1.00 79.12 84 ALA A CA 1
ATOM 613 C C . ALA A 1 84 ? 1.910 -2.116 -8.583 1.00 79.12 84 ALA A C 1
ATOM 615 O O . ALA A 1 84 ? 2.983 -2.247 -9.174 1.00 79.12 84 ALA A O 1
ATOM 616 N N . LEU A 1 85 ? 1.389 -3.090 -7.830 1.00 77.69 85 LEU A N 1
ATOM 617 C CA . LEU A 1 85 ? 2.062 -4.370 -7.626 1.00 77.69 85 LEU A CA 1
ATOM 618 C C . LEU A 1 85 ? 2.117 -5.199 -8.918 1.00 77.69 85 LEU A C 1
ATOM 620 O O . LEU A 1 85 ? 3.154 -5.783 -9.217 1.00 77.69 85 LEU A O 1
ATOM 624 N N . LEU A 1 86 ? 1.047 -5.193 -9.720 1.00 80.44 86 LEU A N 1
ATOM 625 C CA . LEU A 1 86 ? 0.992 -5.881 -11.011 1.00 80.44 86 LEU A CA 1
ATOM 626 C C . LEU A 1 86 ? 2.035 -5.328 -11.991 1.00 80.44 86 LEU A C 1
ATOM 628 O O . LEU A 1 86 ? 2.800 -6.094 -12.574 1.00 80.44 86 LEU A O 1
ATOM 632 N N . MET A 1 87 ? 2.099 -4.001 -12.144 1.00 77.81 87 MET A N 1
ATOM 633 C CA . MET A 1 87 ? 3.087 -3.347 -13.009 1.00 77.81 87 MET A CA 1
ATOM 634 C C . MET A 1 87 ? 4.514 -3.611 -12.525 1.00 77.81 87 MET A C 1
ATOM 636 O O . MET A 1 87 ? 5.418 -3.845 -13.330 1.00 77.81 87 MET A O 1
ATOM 640 N N . PHE A 1 88 ? 4.719 -3.626 -11.207 1.00 78.19 88 PHE A N 1
ATOM 641 C CA . PHE A 1 88 ? 6.006 -3.952 -10.609 1.00 78.19 88 PHE A CA 1
ATOM 642 C C . PHE A 1 88 ? 6.423 -5.399 -10.918 1.00 78.19 88 PHE A C 1
ATOM 644 O O . PHE A 1 88 ? 7.506 -5.627 -11.450 1.00 78.19 88 PHE A O 1
ATOM 651 N N . SER A 1 89 ? 5.546 -6.377 -10.696 1.00 77.50 89 SER A N 1
ATOM 652 C CA . SER A 1 89 ? 5.817 -7.780 -11.023 1.00 77.50 89 SER A CA 1
ATOM 653 C C . SER A 1 89 ? 6.037 -8.006 -12.522 1.00 77.50 89 SER A C 1
ATOM 655 O O . SER A 1 89 ? 6.965 -8.720 -12.897 1.00 77.50 89 SER A O 1
ATOM 657 N N . ALA A 1 90 ? 5.251 -7.362 -13.389 1.00 76.62 90 ALA A N 1
ATOM 658 C CA . ALA A 1 90 ? 5.431 -7.439 -14.839 1.00 76.62 90 ALA A CA 1
ATOM 659 C C . ALA A 1 90 ? 6.775 -6.842 -15.296 1.00 76.62 90 ALA A C 1
ATOM 661 O O . ALA A 1 90 ? 7.431 -7.400 -16.174 1.00 76.62 90 ALA A O 1
ATOM 662 N N . SER A 1 91 ? 7.220 -5.739 -14.681 1.00 72.62 91 SER A N 1
ATOM 663 C CA . SER A 1 91 ? 8.520 -5.126 -14.997 1.00 72.62 91 SER A CA 1
ATOM 664 C C . SER A 1 91 ? 9.710 -5.966 -14.541 1.00 72.62 91 SER A C 1
ATOM 666 O O . SER A 1 91 ? 10.689 -6.060 -15.279 1.00 72.62 91 SER A O 1
ATOM 668 N N . LEU A 1 92 ? 9.609 -6.646 -13.395 1.00 75.44 92 LEU A N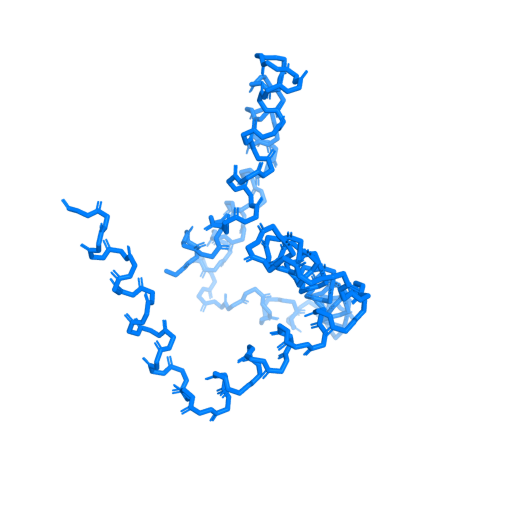 1
ATOM 669 C CA . LEU A 1 92 ? 10.602 -7.643 -12.993 1.00 75.44 92 LEU A CA 1
ATOM 670 C C . LEU A 1 92 ? 10.626 -8.837 -13.951 1.00 75.44 92 LEU A C 1
ATOM 672 O O . LEU A 1 92 ? 11.700 -9.249 -14.377 1.00 75.44 92 LEU A O 1
ATOM 676 N N . LEU A 1 93 ? 9.460 -9.363 -14.337 1.00 75.38 93 LEU A N 1
ATOM 677 C CA . LEU A 1 93 ? 9.373 -10.503 -15.252 1.00 75.38 93 LEU A CA 1
ATOM 678 C C . LEU A 1 93 ? 9.988 -10.185 -16.625 1.00 75.38 93 LEU A C 1
ATOM 680 O O . LEU A 1 93 ? 10.685 -11.026 -17.189 1.00 75.38 93 LEU A O 1
ATOM 684 N N . LYS A 1 94 ? 9.815 -8.951 -17.121 1.00 71.94 94 LYS A N 1
ATOM 685 C CA . LYS A 1 94 ? 10.466 -8.478 -18.352 1.00 71.94 94 LYS A CA 1
ATOM 686 C C . LYS A 1 94 ? 11.998 -8.530 -18.271 1.00 71.94 94 LYS A C 1
ATOM 688 O O . LYS A 1 94 ? 12.641 -8.747 -19.286 1.00 71.94 94 LYS A O 1
ATOM 693 N N . TYR A 1 95 ? 12.589 -8.367 -17.088 1.00 71.94 95 TYR A N 1
ATOM 694 C CA . TYR A 1 95 ? 14.044 -8.448 -16.917 1.00 71.94 95 TYR A CA 1
ATOM 695 C C . TYR A 1 95 ? 14.584 -9.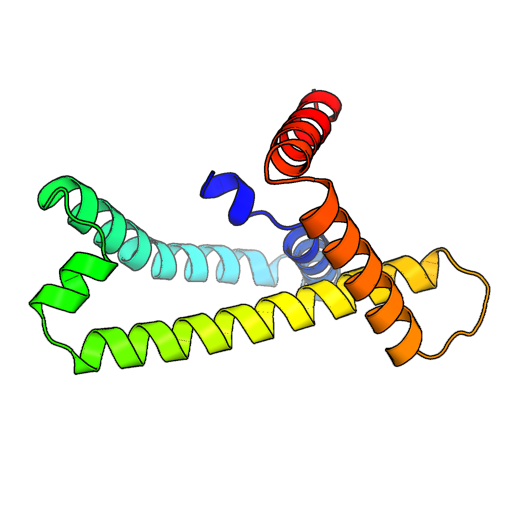885 -17.044 1.00 71.94 95 TYR A C 1
ATOM 697 O O . TYR A 1 95 ? 15.742 -10.081 -17.398 1.00 71.94 95 TYR A O 1
ATOM 705 N N . PHE A 1 96 ? 13.750 -10.892 -16.761 1.00 70.75 96 PHE A N 1
ATOM 706 C CA . PHE A 1 96 ? 14.114 -12.313 -16.831 1.00 70.75 96 PHE A CA 1
ATOM 707 C C . PHE A 1 96 ? 13.739 -12.979 -18.163 1.00 70.75 96 PHE A C 1
ATOM 709 O O . PHE A 1 96 ? 14.261 -14.048 -18.476 1.00 70.75 96 PHE A O 1
ATOM 716 N N . ILE A 1 97 ? 12.842 -12.373 -18.945 1.00 70.50 97 ILE A N 1
ATOM 717 C CA . ILE A 1 97 ? 12.376 -12.907 -20.227 1.00 70.50 97 ILE A CA 1
ATOM 718 C C . ILE A 1 97 ? 13.094 -12.177 -21.380 1.00 70.50 97 ILE A C 1
ATOM 720 O O . ILE A 1 97 ? 12.907 -10.974 -21.531 1.00 70.50 97 ILE A O 1
ATOM 724 N N . PRO A 1 98 ? 13.856 -12.879 -22.241 1.00 63.22 98 PRO A N 1
ATOM 725 C CA . PRO A 1 98 ? 14.560 -12.273 -23.379 1.00 63.22 98 PRO A CA 1
ATOM 726 C C . PRO A 1 98 ? 13.658 -11.963 -24.593 1.00 63.22 98 PRO A C 1
ATOM 728 O O . PRO A 1 98 ? 14.150 -11.514 -25.624 1.00 63.22 98 PRO A O 1
ATOM 731 N N . PHE A 1 99 ? 12.349 -12.221 -24.506 1.00 64.81 99 PHE A N 1
ATOM 732 C CA . PHE A 1 99 ? 11.373 -11.955 -25.567 1.00 64.81 99 PHE A CA 1
ATOM 733 C C . PHE A 1 99 ? 10.750 -10.555 -25.423 1.00 64.81 99 PHE A C 1
ATOM 735 O O . PHE A 1 99 ? 10.243 -10.210 -24.354 1.00 64.81 99 PHE A O 1
ATOM 742 N N . ASP A 1 100 ? 10.711 -9.780 -26.514 1.00 65.38 100 ASP A N 1
ATOM 743 C CA . ASP A 1 100 ? 10.069 -8.454 -26.599 1.00 65.38 100 ASP A CA 1
ATOM 744 C C . ASP A 1 100 ? 8.530 -8.561 -26.639 1.00 65.38 100 ASP A C 1
ATOM 746 O O . ASP A 1 100 ? 7.854 -8.278 -27.628 1.00 65.38 100 ASP A O 1
ATOM 750 N N . LEU A 1 101 ? 7.944 -9.035 -25.541 1.00 64.50 101 LEU A N 1
ATOM 751 C CA . LEU A 1 101 ? 6.497 -9.066 -25.350 1.00 64.50 101 LEU A CA 1
ATOM 752 C C . LEU A 1 101 ? 5.986 -7.685 -24.923 1.00 64.50 101 LEU A C 1
ATOM 754 O O . LEU A 1 101 ? 6.613 -6.970 -24.135 1.00 64.50 101 LEU A O 1
ATOM 758 N N . SER A 1 102 ? 4.807 -7.311 -25.424 1.00 73.00 102 SER A N 1
ATOM 759 C CA . SER A 1 102 ? 4.180 -6.041 -25.069 1.00 73.00 102 SER A CA 1
ATOM 760 C C . SER A 1 102 ? 3.774 -6.023 -23.590 1.00 73.00 102 SER A C 1
ATOM 762 O O . SER A 1 102 ? 3.285 -7.005 -23.025 1.00 73.00 102 SER A O 1
ATOM 764 N N . MET A 1 103 ? 3.967 -4.872 -22.946 1.00 67.25 103 MET A N 1
ATOM 765 C CA . MET A 1 103 ? 3.741 -4.707 -21.507 1.00 67.25 103 MET A CA 1
ATOM 766 C C . MET A 1 103 ? 2.327 -5.089 -21.014 1.00 67.25 103 MET A C 1
ATOM 768 O O . MET A 1 103 ? 2.221 -5.681 -19.939 1.00 67.25 103 MET A O 1
ATOM 772 N N . PRO A 1 104 ? 1.239 -4.841 -21.774 1.00 73.75 104 PRO A N 1
ATOM 773 C CA . PRO A 1 104 ? -0.100 -5.277 -21.379 1.00 73.75 104 PRO A CA 1
ATOM 774 C C . PRO A 1 104 ? -0.236 -6.803 -21.295 1.00 73.75 104 PRO A C 1
ATOM 776 O O . PRO A 1 104 ? -0.914 -7.310 -20.404 1.00 73.75 104 PRO A O 1
ATOM 779 N N . VAL A 1 105 ? 0.431 -7.543 -22.187 1.00 75.62 105 VAL A N 1
ATOM 780 C CA . VAL A 1 105 ? 0.358 -9.012 -22.241 1.00 75.62 105 VAL A CA 1
ATOM 781 C C . VAL A 1 105 ? 1.062 -9.629 -21.033 1.00 75.62 105 VAL A C 1
ATOM 783 O O . VAL A 1 105 ? 0.513 -10.524 -20.395 1.00 75.62 105 VAL A O 1
ATOM 786 N N . LEU A 1 106 ? 2.225 -9.094 -20.647 1.00 74.44 106 LEU A N 1
ATOM 787 C CA . LEU A 1 106 ? 2.938 -9.498 -19.427 1.00 74.44 106 LEU A CA 1
ATOM 788 C C . LEU A 1 106 ? 2.088 -9.270 -18.168 1.00 74.44 106 LEU A C 1
ATOM 790 O O . LEU A 1 106 ? 1.998 -10.155 -17.318 1.00 74.44 106 LEU A O 1
ATOM 794 N N . CYS A 1 107 ? 1.411 -8.122 -18.071 1.00 71.94 107 CYS A N 1
ATOM 795 C CA . CYS A 1 107 ? 0.486 -7.832 -16.974 1.00 71.94 107 CYS A CA 1
ATOM 796 C C . CYS A 1 107 ? -0.663 -8.848 -16.896 1.00 71.94 107 CYS A C 1
ATOM 798 O O . CYS A 1 107 ? -0.983 -9.314 -15.805 1.00 71.94 107 CYS A O 1
ATOM 800 N N . ILE A 1 108 ? -1.261 -9.224 -18.034 1.00 78.12 108 ILE A N 1
ATOM 801 C CA . ILE A 1 108 ? -2.340 -10.224 -18.087 1.00 78.12 108 ILE A CA 1
ATOM 802 C C . ILE A 1 108 ? -1.833 -11.600 -17.643 1.00 78.12 108 ILE A C 1
ATOM 804 O O . ILE A 1 108 ? -2.505 -12.267 -16.860 1.00 78.12 108 ILE A O 1
ATOM 808 N N . ILE A 1 109 ? -0.639 -12.010 -18.083 1.00 79.56 109 ILE A N 1
ATOM 809 C CA . ILE A 1 109 ? -0.032 -13.287 -17.682 1.00 79.56 109 ILE A CA 1
ATOM 810 C C . ILE A 1 109 ? 0.204 -13.319 -16.168 1.00 79.56 109 ILE A C 1
ATOM 812 O O . ILE A 1 109 ? -0.181 -14.284 -15.512 1.00 79.56 109 ILE A O 1
ATOM 816 N N . VAL A 1 110 ? 0.778 -12.256 -15.595 1.00 78.62 110 VAL A N 1
ATOM 817 C CA . VAL A 1 110 ? 0.991 -12.136 -14.141 1.00 78.62 110 VAL A CA 1
ATOM 818 C C . VAL A 1 110 ? -0.336 -12.120 -13.375 1.00 78.62 110 VAL A C 1
ATOM 820 O O . VAL A 1 110 ? -0.450 -12.710 -12.303 1.00 78.62 110 VAL A O 1
ATOM 823 N N . LEU A 1 111 ? -1.367 -11.470 -13.917 1.00 79.06 111 LEU A N 1
ATOM 824 C CA . LEU A 1 111 ? -2.687 -11.439 -13.292 1.00 79.06 111 LEU A CA 1
ATOM 825 C C . LEU A 1 111 ? -3.319 -12.834 -13.284 1.00 79.06 111 LEU A C 1
ATOM 827 O O . LEU A 1 111 ? -3.830 -13.263 -12.253 1.00 79.06 111 LEU A O 1
ATOM 831 N N . LEU A 1 112 ? -3.243 -13.560 -14.401 1.00 80.19 112 LEU A N 1
ATOM 832 C CA . LEU A 1 112 ? -3.760 -14.921 -14.526 1.00 80.19 112 LEU A CA 1
ATOM 833 C C . LEU A 1 112 ? -3.007 -15.912 -13.634 1.00 80.19 112 LEU A C 1
ATOM 835 O O . LEU A 1 112 ? -3.642 -16.770 -13.023 1.00 80.19 112 LEU A O 1
ATOM 839 N N . THR A 1 113 ? -1.685 -15.797 -13.494 1.00 77.00 113 THR A N 1
ATOM 840 C CA . THR A 1 113 ? -0.925 -16.647 -12.561 1.00 77.00 113 THR A CA 1
ATOM 841 C C . THR A 1 113 ? -1.298 -16.353 -11.109 1.00 77.00 113 THR A C 1
ATOM 843 O O . THR A 1 113 ? -1.588 -17.276 -10.354 1.00 77.00 113 THR A O 1
ATOM 846 N N . CYS A 1 114 ? -1.413 -15.083 -10.717 1.00 72.94 114 CYS A N 1
ATOM 847 C CA . CYS A 1 114 ? -1.916 -14.717 -9.389 1.00 72.94 114 CYS A CA 1
ATOM 848 C C . CYS A 1 114 ? -3.346 -15.228 -9.145 1.00 72.94 114 CYS A C 1
ATOM 850 O O . CYS A 1 114 ? -3.646 -15.742 -8.066 1.00 72.94 114 CYS A O 1
ATOM 852 N N . LEU A 1 115 ? -4.225 -15.124 -10.145 1.00 77.19 115 LEU A N 1
ATOM 853 C CA . LEU A 1 115 ? -5.617 -15.557 -10.046 1.00 77.19 115 LEU A CA 1
ATOM 854 C C . LEU A 1 115 ? -5.726 -17.083 -9.940 1.00 77.19 115 LEU A C 1
ATOM 856 O O . LEU A 1 115 ? -6.459 -17.590 -9.097 1.00 77.19 115 LEU A O 1
ATOM 860 N N . THR A 1 116 ? -4.960 -17.822 -10.741 1.00 73.44 116 THR A N 1
ATOM 861 C CA . THR A 1 116 ? -4.910 -19.291 -10.675 1.00 73.44 116 THR A CA 1
ATOM 862 C C . THR A 1 116 ? -4.356 -19.776 -9.338 1.00 73.44 116 THR A C 1
ATOM 864 O O . THR A 1 116 ? -4.942 -20.677 -8.746 1.00 73.44 116 THR A O 1
ATOM 867 N N . ILE A 1 117 ? -3.315 -19.137 -8.790 1.00 70.19 117 ILE A N 1
ATOM 868 C CA . ILE A 1 117 ? -2.817 -19.426 -7.434 1.00 70.19 117 ILE A CA 1
ATOM 869 C C . ILE A 1 117 ? -3.907 -19.180 -6.383 1.00 70.19 117 ILE A C 1
ATOM 871 O O . ILE A 1 117 ? -4.058 -19.978 -5.459 1.00 70.19 117 ILE A O 1
ATOM 875 N N . LEU A 1 118 ? -4.690 -18.107 -6.521 1.00 70.50 118 LEU A N 1
ATOM 876 C CA . LEU A 1 118 ? -5.771 -17.793 -5.588 1.00 70.50 118 LEU A CA 1
ATOM 877 C C . LEU A 1 118 ? -6.908 -18.827 -5.647 1.00 70.50 118 LEU A C 1
ATOM 879 O O . LEU A 1 118 ? -7.377 -19.275 -4.601 1.00 70.50 118 LEU A O 1
ATOM 883 N N . PHE A 1 119 ? -7.313 -19.239 -6.853 1.00 69.62 119 PHE A N 1
ATOM 884 C CA . PHE A 1 119 ? -8.377 -20.227 -7.062 1.00 69.62 119 PHE A CA 1
ATOM 885 C C . PHE A 1 119 ? -7.962 -21.653 -6.666 1.00 69.62 119 PHE A C 1
ATOM 887 O O . PHE A 1 119 ? -8.752 -22.372 -6.056 1.00 69.62 119 PHE A O 1
ATOM 894 N N . VAL A 1 120 ? -6.725 -22.062 -6.968 1.00 65.94 120 VAL A N 1
ATOM 895 C CA . VAL A 1 120 ? -6.200 -23.401 -6.637 1.00 65.94 120 VAL A CA 1
ATOM 896 C C . VAL A 1 120 ? -5.769 -23.490 -5.165 1.00 65.94 120 VAL A C 1
ATOM 898 O O . VAL A 1 120 ? -5.883 -24.543 -4.544 1.00 65.94 120 VAL A O 1
ATOM 901 N N . GLY A 1 121 ? -5.290 -22.389 -4.581 1.00 54.50 121 GLY A N 1
ATOM 902 C CA . GLY A 1 121 ? -4.599 -22.378 -3.290 1.00 54.50 121 GLY A CA 1
ATOM 903 C C . GLY A 1 121 ? -5.457 -22.207 -2.033 1.00 54.50 121 GLY A C 1
ATOM 904 O O . GLY A 1 121 ? -4.887 -22.318 -0.944 1.00 54.50 121 GLY A O 1
ATOM 905 N N . HIS A 1 122 ? -6.765 -21.919 -2.150 1.00 56.78 122 HIS A N 1
ATOM 906 C CA . HIS A 1 122 ? -7.745 -21.819 -1.047 1.00 56.78 122 HIS A CA 1
ATOM 907 C C . HIS A 1 122 ? -7.134 -21.368 0.296 1.00 56.78 122 HIS A C 1
ATOM 909 O O . HIS A 1 122 ? -7.091 -22.149 1.237 1.00 56.78 122 HIS A O 1
ATOM 915 N N . TYR A 1 123 ? -6.595 -20.142 0.381 1.00 54.56 123 TYR A N 1
ATOM 916 C CA . TYR A 1 123 ? -5.919 -19.535 1.555 1.00 54.56 123 TYR A CA 1
ATOM 917 C C . TYR A 1 123 ? -4.733 -20.307 2.192 1.00 54.56 123 TYR A C 1
ATOM 919 O O . TYR A 1 123 ? -3.841 -19.683 2.760 1.00 54.56 123 TYR A O 1
ATOM 927 N N . LYS A 1 124 ? -4.653 -21.633 2.064 1.00 53.34 124 LYS A N 1
ATOM 928 C CA . LYS A 1 124 ? -3.731 -22.542 2.747 1.00 53.34 124 LYS A CA 1
ATOM 929 C C . LYS A 1 124 ? -2.368 -22.570 2.061 1.00 53.34 124 LYS A C 1
ATOM 931 O O . LYS A 1 124 ? -1.350 -22.616 2.741 1.00 53.34 124 LYS A O 1
ATOM 936 N N . ALA A 1 125 ? -2.330 -22.469 0.729 1.00 53.28 125 ALA A N 1
ATOM 937 C CA . ALA A 1 125 ? -1.076 -22.366 -0.022 1.00 53.28 125 ALA A CA 1
ATOM 938 C C . ALA A 1 125 ? -0.365 -21.024 0.228 1.00 53.28 125 ALA A C 1
ATOM 940 O O . ALA A 1 125 ? 0.855 -20.986 0.365 1.00 53.28 125 ALA A O 1
ATOM 941 N N . LEU A 1 126 ? -1.127 -19.932 0.362 1.00 52.94 126 LEU A N 1
ATOM 942 C CA . LEU A 1 126 ? -0.587 -18.600 0.663 1.00 52.94 126 LEU A CA 1
ATOM 943 C C . LEU A 1 126 ? 0.005 -18.533 2.082 1.00 52.94 126 LEU A C 1
ATOM 945 O O . LEU A 1 126 ? 1.041 -17.904 2.301 1.00 52.94 126 LEU A O 1
ATOM 949 N N . ASP A 1 127 ? -0.619 -19.232 3.032 1.00 59.03 127 ASP A N 1
ATOM 950 C CA . ASP A 1 127 ? -0.157 -19.339 4.422 1.00 59.03 127 ASP A CA 1
ATOM 951 C C . ASP A 1 127 ? 1.115 -20.210 4.548 1.00 59.03 127 ASP A C 1
ATOM 953 O O . ASP A 1 127 ? 2.008 -19.932 5.350 1.00 59.03 127 ASP A O 1
ATOM 957 N N . VAL A 1 128 ? 1.255 -21.239 3.702 1.00 59.22 128 VAL A N 1
ATOM 958 C CA . VAL A 1 128 ? 2.473 -22.068 3.625 1.00 59.22 128 VAL A CA 1
ATOM 959 C C . VAL A 1 128 ? 3.613 -21.329 2.925 1.00 59.22 128 VAL A C 1
ATOM 961 O O . VAL A 1 128 ? 4.733 -21.351 3.425 1.00 59.22 128 VAL A O 1
ATOM 964 N N . LEU A 1 129 ? 3.350 -20.628 1.818 1.00 57.94 129 LEU A N 1
ATOM 965 C CA . LEU A 1 129 ? 4.371 -19.867 1.085 1.00 57.94 129 LEU A CA 1
ATOM 966 C C . LEU A 1 129 ? 4.904 -18.679 1.894 1.00 57.94 129 LEU A C 1
ATOM 968 O O . LEU A 1 129 ? 6.106 -18.425 1.880 1.00 57.94 129 LEU A O 1
ATOM 972 N N . SER A 1 130 ? 4.039 -17.982 2.639 1.00 55.03 130 SER A N 1
ATOM 973 C CA . SER A 1 130 ? 4.462 -16.903 3.543 1.00 55.03 130 SER A CA 1
ATOM 974 C C . SER A 1 130 ? 5.256 -17.413 4.751 1.00 55.03 130 SER A C 1
ATOM 976 O O . SER A 1 130 ? 6.184 -16.738 5.189 1.00 55.03 130 SER A O 1
ATOM 978 N N . LYS A 1 131 ? 4.972 -18.623 5.257 1.00 54.62 131 LYS A N 1
ATOM 979 C CA . LYS A 1 131 ? 5.843 -19.291 6.244 1.00 54.62 131 LYS A CA 1
ATOM 980 C C . LYS A 1 131 ? 7.158 -19.773 5.638 1.00 54.62 131 LYS A C 1
ATOM 982 O O . LYS A 1 131 ? 8.189 -19.642 6.286 1.00 54.62 131 LYS A O 1
ATOM 987 N N . ALA A 1 132 ? 7.140 -20.306 4.418 1.00 52.06 132 ALA A N 1
ATOM 988 C CA . ALA A 1 132 ? 8.326 -20.834 3.747 1.00 52.06 132 ALA A CA 1
ATOM 989 C C . ALA A 1 132 ? 9.327 -19.729 3.376 1.00 52.06 132 ALA A C 1
ATOM 991 O O . ALA A 1 132 ? 10.524 -19.897 3.595 1.00 52.06 132 ALA A O 1
ATOM 992 N N . SER A 1 133 ? 8.852 -18.574 2.893 1.00 52.22 133 SER A N 1
ATOM 993 C CA . SER A 1 133 ? 9.717 -17.414 2.637 1.00 52.22 133 SER A CA 1
ATOM 994 C C . SER A 1 133 ? 10.353 -16.870 3.919 1.00 52.22 133 SER A C 1
ATOM 996 O O . SER A 1 133 ? 11.501 -16.435 3.898 1.00 52.22 133 SER A O 1
ATOM 998 N N . TRP A 1 134 ? 9.650 -16.963 5.051 1.00 47.97 134 TRP A N 1
ATOM 999 C CA . TRP A 1 134 ? 10.186 -16.606 6.365 1.00 47.97 134 TRP A CA 1
ATOM 1000 C C . TRP A 1 134 ? 11.200 -17.635 6.892 1.00 47.97 134 TRP A C 1
ATOM 1002 O O . TRP A 1 134 ? 12.193 -17.257 7.507 1.00 47.97 134 TRP A O 1
ATOM 1012 N N . LEU A 1 135 ? 10.992 -18.930 6.622 1.00 47.97 135 LEU A N 1
ATOM 1013 C CA . LEU A 1 135 ? 11.907 -20.006 7.026 1.00 47.97 135 LEU A CA 1
ATOM 1014 C C . LEU A 1 135 ? 13.228 -19.993 6.238 1.00 47.97 135 LEU A C 1
ATOM 1016 O O . LEU A 1 135 ? 14.255 -20.371 6.780 1.00 47.97 135 LEU A O 1
ATOM 1020 N N . CYS A 1 136 ? 13.204 -19.538 4.983 1.00 42.25 136 CYS A N 1
ATOM 1021 C CA . CYS A 1 136 ? 14.387 -19.425 4.122 1.00 42.25 136 CYS A CA 1
ATOM 1022 C C . CYS A 1 136 ? 15.260 -18.185 4.431 1.00 42.25 136 CYS A C 1
ATOM 1024 O O . CYS A 1 136 ? 16.329 -18.027 3.849 1.00 42.25 136 CYS A O 1
ATOM 1026 N N . SER A 1 137 ? 14.803 -17.292 5.319 1.00 43.31 137 SER A N 1
ATOM 1027 C CA . SER A 1 137 ? 15.517 -16.078 5.756 1.00 43.31 137 SER A CA 1
ATOM 1028 C C . SER A 1 137 ? 16.187 -16.233 7.136 1.00 43.31 137 SER A C 1
ATOM 1030 O O . SER A 1 137 ? 16.604 -15.233 7.728 1.00 43.31 137 SER A O 1
ATOM 1032 N N . ARG A 1 138 ? 16.257 -17.455 7.671 1.00 36.75 138 ARG A N 1
ATOM 1033 C CA . ARG A 1 138 ? 16.951 -17.797 8.918 1.00 36.75 138 ARG A CA 1
ATOM 1034 C C . ARG A 1 138 ? 18.144 -18.688 8.617 1.00 36.75 138 ARG A C 1
ATOM 1036 O O . ARG A 1 138 ? 19.147 -18.533 9.341 1.00 36.75 138 ARG A O 1
#

Foldseek 3Di:
DVVVVVDDPLVVVVVVVCCVVPPCPCVVVVVVVCVVVVVVVVVLVCCCVVVVDHVLVVLVVVHDVSNVVVVVVVVVVVVVVLVSVLLVVLVVVVVVDPDPDDSVVSSVVSVVVVVCCCVVVVVPVVVVVVVVVVVVVD

Radius of gyration: 19.17 Å; chains: 1; bounding box: 45×37×51 Å

Sequence (138 aa):
MAAAAAVGGSHLVASTKAGAIYGWQLAALILLVNLFKYPFFKAGVQYTVGTKTSLVEGYAKLGRPYLVVFALLSVISAVVNTAALLMFSASLLKYFIPFDLSMPVLCIIVLLTCLTILFVGHYKALDVLSKASWLCSR

pLDDT: mean 72.92, std 12.63, range [36.75, 89.62]

Secondary structure (DSSP, 8-state):
-HHHHH--HHHHHHHHHHHHHHTTHHHHHHHHHHHHHHHHHHHHHHHHHHH-S-HHHHHHHH-HHHHHHHHHHHHHHHHHHHHHHHHHHHHHHHHH--S---HHHHHHHHHHHHHHHHHHHTTHHHHHHHHHHHHTT-

Organism: NCBI:txid1481914